Protein AF-A0A847BL03-F1 (afdb_monomer)

Solvent-accessible surface area (backbone atoms only — not comparable to full-atom values): 4820 Å² total; per-residue (Å²): 130,82,46,72,65,60,32,51,53,34,42,36,73,49,43,71,78,50,45,75,42,92,53,22,100,51,84,72,18,40,26,39,42,38,89,90,71,42,37,40,37,38,36,74,88,50,78,46,59,83,52,74,63,82,85,49,57,55,69,45,44,53,52,24,50,53,45,43,32,54,37,41,50,52,50,51,52,56,55,50,60,62,72,77,110

Secondary structure (DSSP, 8-state):
---HHHHHHHHHHH-TT-EEEE--SSTT-EEEE-TTS-EEEE-SS-EEESS-GGGS-HHHHHHHHHHHHHHHHHHHHHHHHHH--

Structure (mmCIF, N/CA/C/O backbone):
data_AF-A0A847BL03-F1
#
_entry.id   AF-A0A847BL03-F1
#
loop_
_atom_site.group_PDB
_atom_site.id
_atom_site.type_symbol
_atom_site.label_atom_id
_atom_site.label_alt_id
_atom_site.label_comp_id
_atom_site.label_asym_id
_atom_site.label_entity_id
_atom_site.label_seq_id
_atom_site.pdbx_PDB_ins_code
_atom_site.Cartn_x
_atom_site.Cartn_y
_atom_site.Cartn_z
_atom_site.occupancy
_atom_site.B_iso_or_equiv
_atom_site.auth_seq_id
_atom_site.auth_comp_id
_atom_site.auth_asym_id
_atom_site.auth_atom_id
_atom_site.pdbx_PDB_model_num
ATOM 1 N N . MET A 1 1 ? 0.185 16.387 6.360 1.00 73.81 1 MET A N 1
ATOM 2 C CA . MET A 1 1 ? -0.942 15.429 6.462 1.00 73.81 1 MET A CA 1
ATOM 3 C C . MET A 1 1 ? -0.673 14.343 5.442 1.00 73.81 1 MET A C 1
ATOM 5 O O . MET A 1 1 ? -0.302 14.725 4.349 1.00 73.81 1 MET A O 1
ATOM 9 N N . ILE A 1 2 ? -0.803 13.055 5.787 1.00 86.50 2 ILE A N 1
ATOM 10 C CA . ILE A 1 2 ? -0.543 11.983 4.811 1.00 86.50 2 ILE A CA 1
ATOM 11 C C . ILE A 1 2 ? -1.695 11.967 3.823 1.00 86.50 2 ILE A C 1
ATOM 13 O O . ILE A 1 2 ? -2.855 11.816 4.211 1.00 86.50 2 ILE A O 1
ATOM 17 N N . THR A 1 3 ? -1.352 12.168 2.567 1.00 92.62 3 THR A N 1
ATOM 18 C CA . THR A 1 3 ? -2.252 12.184 1.428 1.00 92.62 3 THR A CA 1
ATOM 19 C C . THR A 1 3 ? -2.263 10.824 0.750 1.00 92.62 3 THR A C 1
ATOM 21 O O . THR A 1 3 ? -1.342 10.016 0.886 1.00 92.62 3 THR A O 1
ATOM 24 N N . PHE A 1 4 ? -3.310 10.572 -0.031 1.00 93.12 4 PHE A N 1
ATOM 25 C CA . PHE A 1 4 ? -3.342 9.367 -0.847 1.00 93.12 4 PHE A CA 1
ATOM 26 C C . PHE A 1 4 ? -2.257 9.384 -1.937 1.00 93.12 4 PHE A C 1
ATOM 28 O O . PHE A 1 4 ? -1.721 8.342 -2.295 1.00 93.12 4 PHE A O 1
ATOM 35 N N . GLU A 1 5 ? -1.865 10.565 -2.417 1.00 95.06 5 GLU A N 1
ATOM 36 C CA . GLU A 1 5 ? -0.776 10.716 -3.383 1.00 95.06 5 GLU A CA 1
ATOM 37 C C . GLU A 1 5 ? 0.580 10.266 -2.819 1.00 95.06 5 GLU A C 1
ATOM 39 O O . GLU A 1 5 ? 1.321 9.563 -3.505 1.00 95.06 5 GLU A O 1
ATOM 44 N N . GLU A 1 6 ? 0.883 10.578 -1.555 1.00 95.75 6 GLU A N 1
ATOM 45 C CA . GLU A 1 6 ? 2.087 10.075 -0.877 1.00 95.75 6 GLU A CA 1
ATOM 46 C C . GLU A 1 6 ? 2.095 8.544 -0.778 1.00 95.75 6 GLU A C 1
ATOM 48 O O . GLU A 1 6 ? 3.133 7.919 -1.005 1.00 95.75 6 GLU A O 1
ATOM 53 N N . VAL A 1 7 ? 0.934 7.931 -0.516 1.00 96.06 7 VAL A N 1
ATOM 54 C CA . VAL A 1 7 ? 0.778 6.468 -0.536 1.00 96.06 7 VAL A CA 1
ATOM 55 C C . VAL A 1 7 ? 1.078 5.920 -1.931 1.00 96.06 7 VAL A C 1
ATOM 57 O O . VAL A 1 7 ? 1.875 4.992 -2.069 1.00 96.06 7 VAL A O 1
ATOM 60 N N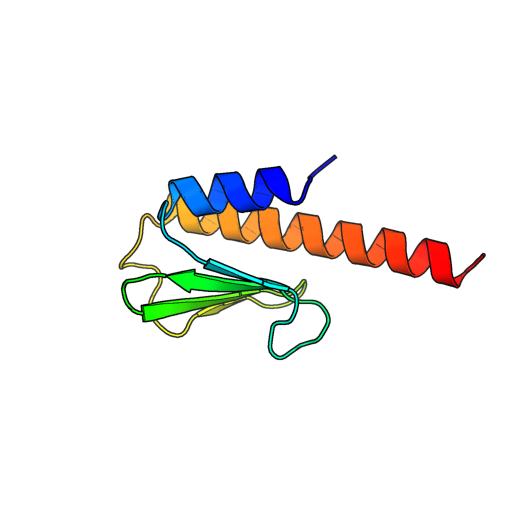 . LEU A 1 8 ? 0.494 6.509 -2.981 1.00 96.19 8 LEU A N 1
ATOM 61 C CA . LEU A 1 8 ? 0.734 6.071 -4.357 1.00 96.19 8 LEU A CA 1
ATOM 62 C C . LEU A 1 8 ? 2.207 6.214 -4.751 1.00 96.19 8 LEU A C 1
ATOM 64 O O . LEU A 1 8 ? 2.761 5.296 -5.347 1.00 96.19 8 LEU A O 1
ATOM 68 N N . ASN A 1 9 ? 2.859 7.319 -4.389 1.00 96.75 9 ASN A N 1
ATOM 69 C CA . ASN A 1 9 ? 4.280 7.536 -4.662 1.00 96.75 9 ASN A CA 1
ATOM 70 C C . ASN A 1 9 ? 5.170 6.499 -3.966 1.00 96.75 9 ASN A C 1
ATOM 72 O O . ASN A 1 9 ? 6.108 5.995 -4.581 1.00 96.75 9 ASN A O 1
ATOM 76 N N . AL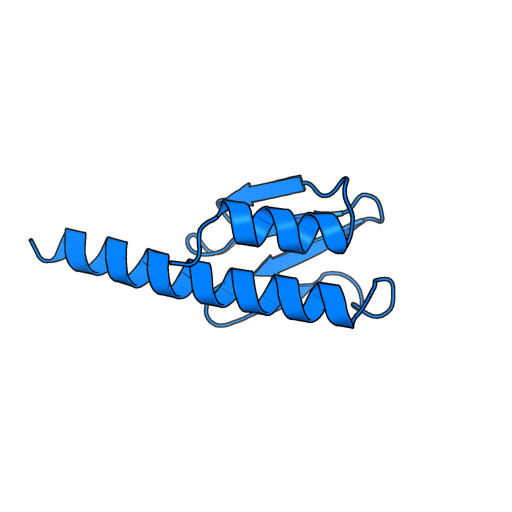A A 1 10 ? 4.852 6.115 -2.727 1.00 95.69 10 ALA A N 1
ATOM 77 C CA . ALA A 1 10 ? 5.577 5.051 -2.039 1.00 95.69 10 ALA A CA 1
ATOM 78 C C . ALA A 1 10 ? 5.460 3.706 -2.776 1.00 95.69 10 ALA A C 1
ATOM 80 O O . ALA A 1 10 ? 6.463 3.024 -2.969 1.00 95.69 10 ALA A O 1
ATOM 81 N N . TRP A 1 11 ? 4.267 3.356 -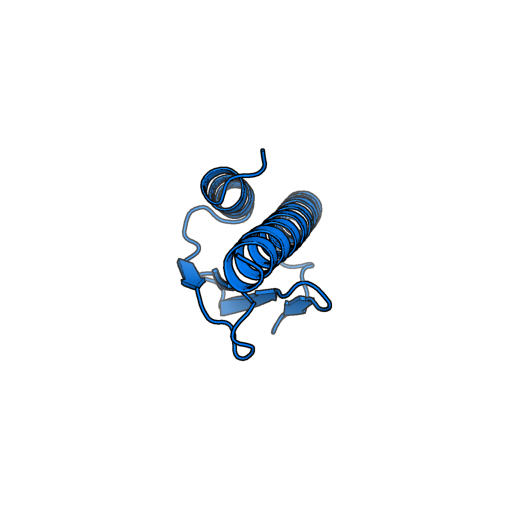3.264 1.00 95.25 11 TRP A N 1
ATOM 82 C CA . TRP A 1 11 ? 4.072 2.139 -4.056 1.00 95.25 11 TRP A CA 1
ATOM 83 C C . TRP A 1 11 ? 4.720 2.201 -5.447 1.00 95.25 11 TRP A C 1
ATOM 85 O O . TRP A 1 11 ? 5.205 1.177 -5.923 1.00 95.25 11 TRP A O 1
ATOM 95 N N . ARG A 1 12 ? 4.838 3.386 -6.069 1.00 94.88 12 ARG A N 1
ATOM 96 C CA . ARG A 1 12 ? 5.601 3.555 -7.326 1.00 94.88 12 ARG A CA 1
ATOM 97 C C . ARG A 1 12 ? 7.087 3.252 -7.145 1.00 94.88 12 ARG A C 1
ATOM 99 O O . ARG A 1 12 ? 7.701 2.725 -8.064 1.00 94.88 12 ARG A O 1
ATOM 106 N N . ASN A 1 13 ? 7.652 3.543 -5.972 1.00 94.19 13 ASN A N 1
ATOM 107 C CA . ASN A 1 13 ? 9.046 3.201 -5.659 1.00 94.19 13 ASN A CA 1
ATOM 108 C C . ASN A 1 13 ? 9.256 1.694 -5.457 1.00 94.19 13 ASN A C 1
ATOM 110 O O . ASN A 1 13 ? 10.380 1.210 -5.568 1.00 94.19 13 ASN A O 1
ATOM 114 N N . VAL A 1 14 ? 8.188 0.959 -5.139 1.00 92.00 14 VAL A N 1
ATOM 115 C CA . VAL A 1 14 ? 8.208 -0.502 -5.046 1.00 92.00 14 VAL A CA 1
ATOM 116 C C . VAL A 1 14 ? 8.119 -1.125 -6.440 1.00 92.00 14 VAL A C 1
ATOM 118 O O . VAL A 1 14 ? 8.914 -1.998 -6.772 1.00 92.00 14 VAL A O 1
ATOM 121 N N . GLU A 1 15 ? 7.152 -0.685 -7.245 1.00 91.81 15 GLU A N 1
ATOM 122 C CA . GLU A 1 15 ? 6.952 -1.102 -8.636 1.00 91.81 15 GLU A CA 1
ATOM 123 C C . GLU A 1 15 ? 6.136 -0.022 -9.358 1.00 91.81 15 GLU A C 1
ATOM 125 O O . GLU A 1 15 ? 4.948 0.117 -9.071 1.00 91.81 15 GLU A O 1
ATOM 130 N N . PRO A 1 16 ? 6.713 0.731 -10.305 1.00 92.44 16 PRO A N 1
ATOM 131 C CA . PRO A 1 16 ? 6.037 1.855 -10.954 1.00 92.44 16 PRO A CA 1
ATOM 132 C C . PRO A 1 16 ? 4.716 1.496 -11.642 1.00 92.44 16 PRO A C 1
ATOM 134 O O . PRO A 1 16 ? 3.824 2.338 -11.744 1.00 92.44 16 PRO A O 1
ATOM 137 N N . SER A 1 17 ? 4.585 0.255 -12.116 1.00 92.88 17 SER A N 1
ATOM 138 C CA . SER A 1 17 ? 3.436 -0.210 -12.898 1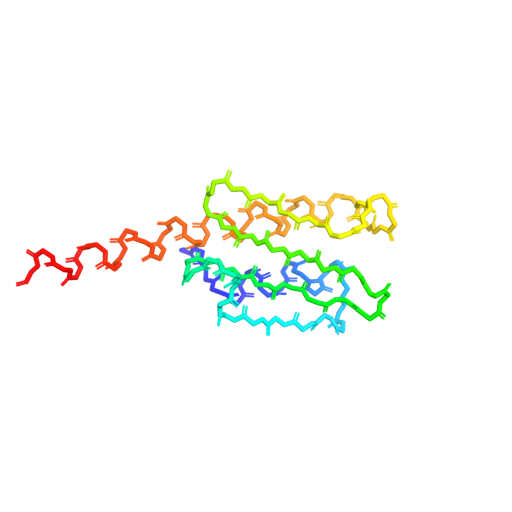.00 92.88 17 SER A CA 1
ATOM 139 C C . SER A 1 17 ? 2.329 -0.875 -12.069 1.00 92.88 17 SER A C 1
ATOM 141 O O . SER A 1 17 ? 1.413 -1.491 -12.629 1.00 92.88 17 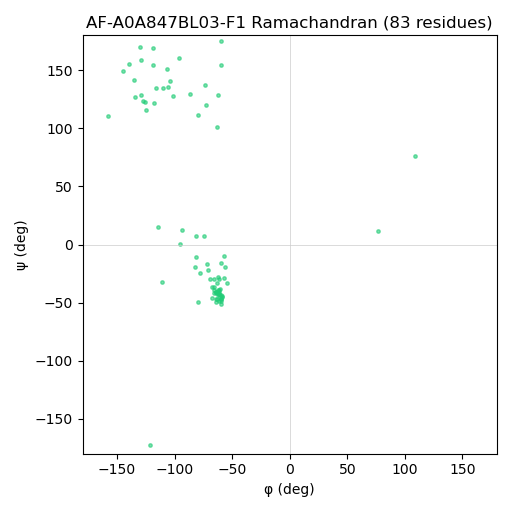SER A O 1
ATOM 143 N N . PHE A 1 18 ? 2.374 -0.745 -10.738 1.00 94.06 18 PHE A N 1
ATOM 144 C CA . PHE A 1 18 ? 1.302 -1.233 -9.877 1.00 94.06 18 PHE A CA 1
ATOM 145 C C . PHE A 1 18 ? -0.040 -0.561 -10.202 1.00 94.06 18 PHE A C 1
ATOM 147 O O . PHE A 1 18 ? -0.133 0.569 -10.686 1.00 94.06 18 PHE A O 1
ATOM 154 N N . LYS A 1 19 ? -1.118 -1.268 -9.881 1.00 94.19 19 LYS A N 1
ATOM 155 C CA . LYS A 1 19 ? -2.485 -0.749 -9.913 1.00 94.19 19 LYS A CA 1
ATOM 156 C C . LYS A 1 19 ? -3.069 -0.828 -8.516 1.00 94.19 19 LYS A C 1
ATOM 158 O O . LYS A 1 19 ? -2.675 -1.689 -7.734 1.00 94.19 19 LYS A O 1
ATOM 163 N N . TYR A 1 20 ? -4.039 0.021 -8.206 1.00 94.06 20 TYR A N 1
ATOM 164 C CA . TYR A 1 20 ? -4.756 -0.054 -6.938 1.00 94.06 20 TYR A CA 1
ATOM 165 C C . TYR A 1 20 ? -6.269 -0.062 -7.146 1.00 94.06 20 TYR A C 1
ATOM 167 O O . TYR A 1 20 ? -6.775 0.348 -8.192 1.00 94.06 20 TYR A O 1
ATOM 175 N N . ARG A 1 21 ? -6.991 -0.552 -6.139 1.00 88.88 21 ARG A N 1
ATOM 176 C CA . ARG A 1 21 ? -8.446 -0.450 -6.021 1.00 88.88 21 ARG A CA 1
ATOM 177 C C . ARG A 1 21 ? -8.798 -0.025 -4.600 1.00 88.88 21 ARG A C 1
ATOM 179 O O . ARG A 1 21 ? -8.365 -0.662 -3.641 1.00 88.88 21 ARG A O 1
ATOM 186 N N . ASP A 1 22 ? -9.586 1.037 -4.495 1.00 73.00 22 ASP A N 1
ATOM 187 C CA . ASP A 1 22 ? -10.230 1.464 -3.252 1.00 73.00 22 ASP A CA 1
ATOM 188 C C . ASP A 1 22 ? -11.461 0.561 -3.056 1.00 73.00 22 ASP A C 1
ATOM 190 O O . ASP A 1 22 ? -12.364 0.604 -3.897 1.00 73.00 22 ASP A O 1
ATOM 194 N N . LYS A 1 23 ? -11.432 -0.310 -2.030 1.00 66.69 23 LYS A N 1
ATOM 195 C CA . LYS A 1 23 ? -12.210 -1.561 -1.806 1.00 66.69 23 LYS A CA 1
ATOM 196 C C . LYS A 1 23 ? -11.367 -2.835 -1.945 1.00 66.69 23 LYS A C 1
ATOM 198 O O . LYS A 1 23 ? -11.468 -3.580 -2.927 1.00 66.69 23 LYS A O 1
ATOM 203 N N . ALA A 1 24 ? -10.567 -3.108 -0.914 1.00 61.41 24 ALA A N 1
ATOM 204 C CA . ALA A 1 24 ? -10.223 -4.483 -0.543 1.00 61.41 24 ALA A CA 1
ATOM 205 C C . ALA A 1 24 ? -11.500 -5.291 -0.200 1.00 61.41 24 ALA A C 1
ATOM 207 O O . ALA A 1 24 ? -12.603 -4.737 -0.202 1.00 61.41 24 ALA A O 1
ATOM 208 N N . VAL A 1 25 ? -11.380 -6.602 0.062 1.00 57.75 25 VAL A N 1
ATOM 209 C CA . VAL A 1 25 ? -12.544 -7.433 0.461 1.00 57.75 25 VAL A CA 1
ATOM 210 C C . VAL A 1 25 ? -13.265 -6.830 1.677 1.00 57.75 25 VAL A C 1
ATOM 212 O O . VAL A 1 25 ? -14.495 -6.842 1.723 1.00 57.75 25 VAL A O 1
ATOM 215 N N . ASP A 1 26 ? -12.514 -6.190 2.577 1.00 58.62 26 ASP A N 1
ATOM 216 C CA . ASP A 1 26 ? -13.046 -5.289 3.595 1.00 58.62 26 ASP A CA 1
ATOM 217 C C . ASP A 1 26 ? -13.198 -3.860 3.067 1.00 58.62 26 ASP A C 1
ATOM 219 O O . ASP A 1 26 ? -12.255 -3.251 2.552 1.00 58.62 26 ASP A O 1
ATOM 223 N N . LYS A 1 27 ? -14.392 -3.290 3.264 1.00 64.75 27 LYS A N 1
ATOM 224 C CA . LYS A 1 27 ? -14.824 -1.972 2.757 1.00 64.75 27 LYS A CA 1
ATOM 225 C C . LYS A 1 27 ? -13.932 -0.785 3.173 1.00 64.75 27 LYS A C 1
ATOM 227 O O . LYS A 1 27 ? -14.095 0.291 2.608 1.00 64.75 27 LYS A O 1
ATOM 232 N N . ASN A 1 28 ? -12.984 -0.994 4.091 1.00 77.75 28 ASN A N 1
ATOM 233 C CA . ASN A 1 28 ? -12.087 0.020 4.654 1.00 77.75 28 ASN A CA 1
ATOM 234 C C . ASN A 1 28 ? -10.603 -0.197 4.298 1.00 77.75 28 A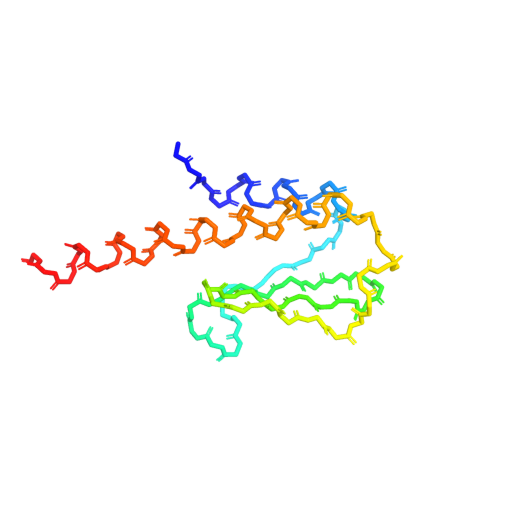SN A C 1
ATOM 236 O O . ASN A 1 28 ? -9.727 0.377 4.946 1.00 77.75 28 ASN A O 1
ATOM 240 N N . GLY A 1 29 ? -10.308 -1.044 3.308 1.00 88.69 29 GLY A N 1
ATOM 241 C CA . GLY A 1 29 ? -8.946 -1.326 2.862 1.00 88.69 29 GLY A CA 1
ATOM 242 C C . GLY A 1 29 ? -8.665 -0.961 1.404 1.00 88.69 29 GLY A C 1
ATOM 243 O O . GLY A 1 29 ? -9.571 -0.712 0.603 1.00 88.69 29 GLY A O 1
ATOM 244 N N . ILE A 1 30 ? -7.381 -0.990 1.050 1.00 92.50 30 ILE A N 1
ATOM 245 C CA . ILE A 1 30 ? -6.877 -0.756 -0.307 1.00 92.50 30 ILE A CA 1
ATOM 246 C C . ILE A 1 30 ? -6.213 -2.030 -0.811 1.00 92.50 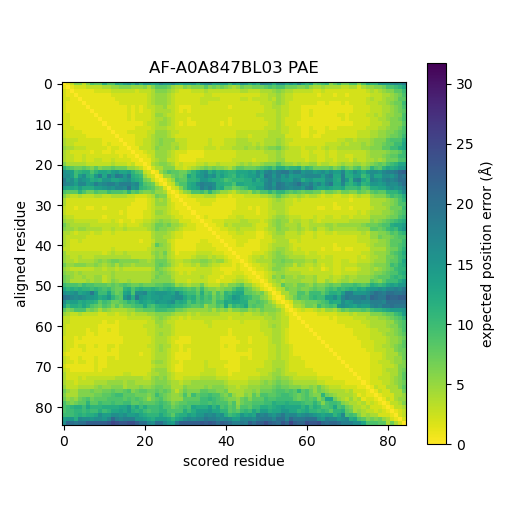30 ILE A C 1
ATOM 248 O O . ILE A 1 30 ? -5.423 -2.661 -0.105 1.00 92.50 30 ILE A O 1
ATOM 252 N N . ARG A 1 31 ? -6.525 -2.397 -2.054 1.00 93.38 31 ARG A N 1
ATOM 253 C CA . ARG A 1 31 ? -5.854 -3.490 -2.755 1.00 93.38 31 ARG A CA 1
ATOM 254 C C . ARG A 1 31 ? -4.837 -2.926 -3.739 1.00 93.38 31 ARG A C 1
ATOM 256 O O . ARG A 1 31 ? -5.217 -2.138 -4.601 1.00 93.38 31 ARG A O 1
ATOM 263 N N . PHE A 1 32 ? -3.595 -3.392 -3.674 1.00 93.31 32 PHE A N 1
ATOM 264 C CA . PHE A 1 32 ? -2.533 -3.103 -4.641 1.00 93.31 32 PHE A CA 1
ATOM 265 C C . PHE A 1 32 ? -2.210 -4.358 -5.455 1.00 93.31 32 PHE A C 1
ATOM 267 O O . PHE A 1 32 ? -2.097 -5.447 -4.899 1.00 93.31 32 PHE A O 1
ATOM 274 N N . ILE A 1 33 ? -2.090 -4.217 -6.773 1.00 92.44 33 ILE A N 1
ATOM 275 C CA . ILE A 1 33 ? -1.925 -5.306 -7.740 1.00 92.44 33 ILE A CA 1
ATOM 276 C C . ILE A 1 33 ? -0.675 -5.028 -8.568 1.00 92.44 33 ILE A C 1
ATOM 278 O O . ILE A 1 33 ? -0.587 -3.996 -9.235 1.00 92.44 33 ILE A O 1
ATOM 282 N N . PHE A 1 34 ? 0.261 -5.969 -8.556 1.00 91.88 34 PHE A N 1
ATOM 283 C CA . PHE A 1 34 ? 1.557 -5.864 -9.217 1.00 91.88 34 PHE A CA 1
ATOM 284 C C . PHE A 1 34 ? 1.599 -6.746 -10.476 1.00 91.88 34 PHE A C 1
ATOM 286 O O . PHE A 1 34 ? 0.941 -7.792 -10.511 1.00 91.88 34 PHE A O 1
ATOM 293 N N . PRO A 1 35 ? 2.383 -6.386 -11.511 1.00 90.25 35 PRO A N 1
ATOM 294 C CA . PRO A 1 35 ? 2.459 -7.151 -12.762 1.00 90.25 35 PRO A CA 1
ATOM 295 C C . PRO A 1 35 ? 2.975 -8.581 -12.586 1.00 90.25 35 PRO A C 1
ATOM 297 O O . PRO A 1 35 ? 2.576 -9.484 -13.311 1.00 90.25 35 PRO A O 1
ATOM 300 N N . ASN A 1 36 ? 3.830 -8.807 -11.588 1.00 86.88 36 ASN A N 1
ATOM 301 C CA . ASN A 1 36 ? 4.354 -10.128 -11.226 1.00 86.88 36 ASN A CA 1
ATOM 302 C C . ASN A 1 36 ? 3.320 -11.022 -10.498 1.00 86.88 36 ASN A C 1
ATOM 304 O O . ASN A 1 36 ? 3.649 -12.103 -9.991 1.00 86.88 36 ASN A O 1
ATOM 308 N N . GLY A 1 37 ? 2.064 -10.573 -10.418 1.00 87.31 37 GLY A N 1
ATOM 309 C CA . GLY A 1 37 ? 0.960 -11.277 -9.780 1.00 87.31 37 GLY A CA 1
ATOM 310 C C . GLY A 1 37 ? 0.977 -11.209 -8.254 1.00 87.31 37 GLY A C 1
ATOM 311 O O . GLY A 1 37 ? 0.242 -11.970 -7.626 1.00 87.31 37 GLY A O 1
ATOM 312 N N . ILE A 1 38 ? 1.811 -10.356 -7.649 1.00 89.75 38 ILE A N 1
ATOM 313 C CA . ILE A 1 38 ? 1.716 -10.044 -6.219 1.00 89.75 38 ILE A CA 1
ATOM 314 C C . ILE A 1 38 ? 0.505 -9.138 -5.999 1.00 89.75 38 ILE A C 1
ATOM 316 O O . ILE A 1 38 ? 0.247 -8.212 -6.768 1.00 89.75 38 ILE A O 1
ATOM 320 N N . ILE A 1 39 ? -0.250 -9.419 -4.948 1.00 90.44 39 ILE A N 1
ATOM 321 C CA . ILE A 1 39 ? -1.389 -8.627 -4.507 1.00 90.44 39 ILE A CA 1
ATOM 322 C C . ILE A 1 39 ? -1.196 -8.347 -3.025 1.00 90.44 39 ILE A C 1
ATOM 324 O O . ILE A 1 39 ? -0.984 -9.289 -2.263 1.00 90.44 39 ILE A O 1
ATOM 328 N N . TYR A 1 40 ? -1.304 -7.077 -2.641 1.00 91.44 40 TYR A N 1
ATOM 329 C CA . TYR A 1 40 ? -1.460 -6.671 -1.248 1.00 91.44 40 TYR A CA 1
ATOM 330 C C . TYR A 1 40 ? -2.895 -6.240 -0.998 1.00 91.44 40 TYR A C 1
ATOM 332 O O . TYR A 1 40 ? -3.460 -5.476 -1.780 1.00 91.44 40 TYR A O 1
ATOM 340 N N . GLU A 1 41 ? -3.460 -6.684 0.114 1.00 92.00 41 GLU A N 1
ATOM 341 C CA . GLU A 1 41 ? -4.690 -6.139 0.677 1.00 92.00 41 GLU A CA 1
ATOM 342 C C . GLU A 1 41 ? -4.375 -5.579 2.051 1.00 92.00 41 GLU A C 1
ATOM 344 O O . GLU A 1 41 ? -3.847 -6.284 2.909 1.00 92.00 41 GLU A O 1
ATOM 349 N N . ILE A 1 42 ? -4.638 -4.289 2.231 1.00 92.31 42 ILE A N 1
ATOM 350 C CA . ILE A 1 42 ? -4.208 -3.551 3.412 1.00 92.31 42 ILE A CA 1
ATOM 351 C C . ILE A 1 42 ? -5.416 -2.859 4.008 1.00 92.31 42 ILE A C 1
ATOM 353 O O . ILE A 1 42 ? -6.065 -2.061 3.332 1.00 92.31 42 ILE A O 1
ATOM 357 N N . ASN A 1 43 ? -5.690 -3.144 5.275 1.00 90.88 43 ASN A N 1
ATOM 358 C CA . ASN A 1 43 ? -6.618 -2.384 6.101 1.00 90.88 43 ASN A CA 1
ATOM 359 C C . ASN A 1 43 ? -5.870 -1.841 7.340 1.00 90.88 43 ASN A C 1
ATOM 361 O O . ASN A 1 43 ? -4.643 -1.903 7.417 1.00 90.88 43 ASN A O 1
ATOM 365 N N . THR A 1 44 ? -6.584 -1.242 8.293 1.00 88.38 44 THR A N 1
ATOM 366 C CA . THR A 1 44 ? -5.969 -0.651 9.495 1.00 88.38 44 THR A CA 1
ATOM 367 C C . THR A 1 44 ? -5.434 -1.670 10.503 1.00 88.38 44 THR A C 1
ATOM 369 O O . THR A 1 44 ? -4.653 -1.286 11.375 1.00 88.38 44 THR A O 1
ATOM 372 N N . GLU A 1 45 ? -5.849 -2.931 10.398 1.00 86.69 45 GLU A N 1
ATOM 373 C CA . GLU A 1 45 ? -5.582 -4.006 11.362 1.00 86.69 45 GLU A CA 1
ATOM 374 C C . GLU A 1 45 ? -4.627 -5.069 10.811 1.00 86.69 45 GLU A C 1
ATOM 376 O O . GLU A 1 45 ? -3.862 -5.675 11.559 1.00 86.69 45 GLU A O 1
ATOM 381 N N . GLN A 1 46 ? -4.680 -5.315 9.504 1.00 87.94 46 GLN A N 1
ATOM 382 C CA . GLN A 1 46 ? -4.059 -6.453 8.849 1.00 87.94 46 GLN A CA 1
ATOM 383 C C . GLN A 1 46 ? -3.526 -6.087 7.463 1.00 87.94 46 GLN A C 1
ATOM 385 O O . GLN A 1 46 ? -4.064 -5.245 6.736 1.00 87.94 46 GLN A O 1
ATOM 390 N N . VAL A 1 47 ? -2.459 -6.790 7.090 1.00 89.81 47 VAL A N 1
ATOM 391 C CA . VAL A 1 47 ? -1.844 -6.755 5.765 1.00 89.81 47 VAL A CA 1
ATOM 392 C C . VAL A 1 47 ? -1.802 -8.183 5.245 1.00 89.81 47 VAL A C 1
ATOM 394 O O . VAL A 1 47 ? -1.115 -9.035 5.807 1.00 89.81 47 VAL A O 1
ATOM 397 N N . TYR A 1 48 ? -2.523 -8.442 4.161 1.00 88.50 48 TYR A N 1
ATOM 398 C CA . TYR A 1 48 ? -2.496 -9.713 3.454 1.00 88.50 48 TYR A CA 1
ATOM 399 C C . TYR A 1 48 ? -1.686 -9.582 2.166 1.00 88.50 48 TYR A C 1
ATOM 401 O O . TYR A 1 48 ? -1.786 -8.585 1.451 1.00 88.50 48 TYR A O 1
ATOM 409 N N . SER A 1 49 ? -0.905 -10.614 1.851 1.00 88.06 49 SER A N 1
ATOM 410 C CA . SER A 1 49 ? -0.258 -10.757 0.550 1.00 88.06 49 SER A CA 1
ATOM 411 C C . SER A 1 49 ? -0.413 -12.183 0.037 1.00 88.06 49 SER A C 1
ATOM 413 O O . SER A 1 49 ? -0.338 -13.140 0.805 1.00 88.06 49 SER A O 1
ATOM 415 N N . ASN A 1 50 ? -0.631 -12.338 -1.268 1.00 87.81 50 ASN A N 1
ATOM 416 C CA . ASN A 1 50 ? -0.791 -13.661 -1.885 1.00 87.81 50 ASN A CA 1
ATOM 417 C C . ASN A 1 50 ? 0.546 -14.375 -2.176 1.00 87.81 50 ASN A C 1
ATOM 419 O O . ASN A 1 50 ? 0.557 -15.550 -2.537 1.00 87.81 50 ASN A O 1
ATOM 423 N N . LYS A 1 51 ? 1.671 -13.666 -2.066 1.00 81.62 51 LYS A N 1
ATOM 424 C CA . LYS A 1 51 ? 3.030 -14.173 -2.281 1.00 81.62 51 LYS A CA 1
ATOM 425 C C . LYS A 1 51 ? 3.954 -13.591 -1.218 1.00 81.62 51 LYS A C 1
ATOM 427 O O . LYS A 1 51 ? 3.700 -12.511 -0.696 1.00 81.62 51 LYS A O 1
ATOM 432 N N . LYS A 1 52 ? 5.059 -14.282 -0.928 1.00 70.56 52 LYS A N 1
ATOM 433 C CA . LYS A 1 52 ? 6.064 -13.778 0.015 1.00 70.56 52 LYS A CA 1
ATOM 434 C C . LYS A 1 52 ? 6.681 -12.471 -0.503 1.00 70.56 52 LYS A C 1
ATOM 436 O O . LYS A 1 52 ? 7.209 -12.435 -1.608 1.00 70.56 52 LYS A O 1
ATOM 441 N N . VAL A 1 53 ? 6.699 -11.448 0.351 1.00 65.88 53 VAL A N 1
ATOM 442 C CA . VAL A 1 53 ? 7.247 -10.099 0.089 1.00 65.88 53 VAL A CA 1
ATOM 443 C C . VAL A 1 53 ? 8.727 -10.109 -0.340 1.00 65.88 53 VAL A C 1
ATOM 445 O O . VAL A 1 53 ? 9.184 -9.170 -0.982 1.00 65.88 53 VAL A O 1
ATOM 448 N N . PHE A 1 54 ? 9.472 -11.190 -0.069 1.00 57.62 54 PHE A N 1
ATOM 449 C CA . PHE A 1 54 ? 10.886 -11.347 -0.449 1.00 57.62 54 PHE A CA 1
ATOM 450 C C . PHE A 1 54 ? 11.164 -11.271 -1.960 1.00 57.62 54 PHE A C 1
ATOM 452 O O . PHE A 1 54 ? 12.311 -11.084 -2.346 1.00 57.62 54 PHE A O 1
ATOM 459 N N . SER A 1 55 ? 10.151 -11.402 -2.824 1.00 66.25 55 SER A N 1
ATOM 460 C CA . SER A 1 55 ? 10.307 -11.189 -4.272 1.00 66.25 55 SER A CA 1
ATOM 461 C C . SER A 1 55 ? 10.256 -9.711 -4.694 1.00 66.25 55 SER A C 1
ATOM 463 O O . SER A 1 55 ? 10.185 -9.424 -5.886 1.00 66.25 55 SER A O 1
ATOM 465 N N . MET A 1 56 ? 10.237 -8.775 -3.739 1.00 71.94 56 MET A N 1
ATOM 466 C CA . MET A 1 56 ? 10.189 -7.326 -3.958 1.00 71.94 56 MET A CA 1
ATOM 467 C C . MET A 1 56 ? 11.268 -6.613 -3.138 1.00 71.94 56 MET A C 1
ATOM 469 O O . MET A 1 56 ? 11.876 -7.201 -2.244 1.00 71.94 56 MET A O 1
ATOM 473 N N . ASN A 1 57 ? 11.473 -5.319 -3.398 1.00 85.06 57 ASN A N 1
ATOM 474 C CA . ASN A 1 57 ? 12.275 -4.470 -2.521 1.00 85.06 57 ASN A CA 1
ATOM 475 C C . ASN A 1 57 ? 11.597 -4.376 -1.139 1.00 85.06 57 ASN A C 1
ATOM 477 O O . ASN A 1 57 ? 10.611 -3.653 -0.969 1.00 85.06 57 ASN A O 1
ATOM 481 N N . VAL A 1 58 ? 12.106 -5.146 -0.174 1.00 86.44 58 VAL A N 1
ATOM 482 C CA . VAL A 1 58 ? 11.519 -5.314 1.166 1.00 86.44 58 VAL A CA 1
ATOM 483 C C . VAL A 1 58 ? 11.397 -3.979 1.900 1.00 86.44 58 VAL A C 1
ATOM 485 O O . VAL A 1 58 ? 10.344 -3.694 2.463 1.00 86.44 58 VAL A O 1
ATOM 488 N N . GLU A 1 59 ? 12.428 -3.137 1.853 1.00 90.88 59 GLU A N 1
ATOM 489 C CA . GLU A 1 59 ? 12.445 -1.850 2.557 1.00 90.88 59 GLU A CA 1
ATOM 490 C C . GLU A 1 59 ? 11.365 -0.901 2.022 1.00 90.88 59 GLU A C 1
ATOM 492 O O . GLU A 1 59 ? 10.551 -0.376 2.786 1.00 90.88 59 GLU A O 1
ATOM 497 N N . GLN A 1 60 ? 11.301 -0.734 0.697 1.00 91.75 60 GLN A N 1
ATOM 498 C CA . GLN A 1 60 ? 10.288 0.120 0.071 1.00 91.75 60 GLN A CA 1
ATOM 499 C C . GLN A 1 60 ? 8.878 -0.441 0.278 1.00 91.75 60 GLN A C 1
ATOM 501 O O . GLN A 1 60 ? 7.943 0.323 0.515 1.00 91.75 60 GLN A O 1
ATOM 506 N N . SER A 1 61 ? 8.724 -1.770 0.251 1.00 91.50 61 SER A N 1
ATOM 507 C CA . SER A 1 61 ? 7.431 -2.426 0.476 1.00 91.50 61 SER A CA 1
ATOM 508 C C . SER A 1 61 ? 6.925 -2.169 1.893 1.00 91.50 61 SER A C 1
ATOM 510 O O . SER A 1 61 ? 5.782 -1.756 2.068 1.00 91.50 61 SER A O 1
ATOM 512 N N . LEU A 1 62 ? 7.781 -2.327 2.909 1.00 92.00 62 LEU A N 1
ATOM 513 C CA . LEU A 1 62 ? 7.430 -2.032 4.302 1.00 92.00 62 LEU A CA 1
ATOM 514 C C . LEU A 1 62 ? 7.075 -0.554 4.498 1.00 92.00 62 LEU A C 1
ATOM 516 O O . LEU A 1 62 ? 6.081 -0.239 5.153 1.00 92.00 62 LEU A O 1
ATOM 520 N N . LYS A 1 63 ? 7.835 0.359 3.880 1.00 93.88 63 LYS A N 1
ATOM 521 C CA . LYS A 1 63 ? 7.534 1.796 3.910 1.00 93.88 63 LYS A CA 1
ATOM 522 C C . LYS A 1 63 ? 6.162 2.104 3.300 1.00 93.88 63 LYS A C 1
ATOM 524 O O . LYS A 1 63 ? 5.379 2.838 3.901 1.00 93.88 63 LYS A O 1
ATOM 529 N N . ALA A 1 64 ? 5.859 1.537 2.133 1.00 95.19 64 ALA A N 1
ATOM 530 C CA . ALA A 1 64 ? 4.585 1.743 1.449 1.00 95.19 64 ALA A CA 1
ATOM 531 C C . ALA A 1 64 ? 3.400 1.147 2.231 1.00 95.19 64 ALA A C 1
ATOM 533 O O . ALA A 1 64 ? 2.346 1.782 2.339 1.00 95.19 64 ALA A O 1
ATOM 534 N N . ILE A 1 65 ? 3.587 -0.026 2.847 1.00 94.12 65 ILE A N 1
ATOM 535 C CA . ILE A 1 65 ? 2.603 -0.651 3.741 1.00 94.12 65 ILE A CA 1
ATOM 536 C C . ILE A 1 65 ? 2.294 0.268 4.928 1.00 94.12 65 ILE A C 1
ATOM 538 O O . ILE A 1 65 ? 1.128 0.586 5.160 1.00 94.12 65 ILE A O 1
ATOM 542 N N . ASN A 1 66 ? 3.318 0.757 5.632 1.00 94.31 66 ASN A N 1
ATOM 543 C CA . ASN A 1 66 ? 3.133 1.620 6.801 1.00 94.31 66 ASN A CA 1
ATOM 544 C C . ASN A 1 66 ? 2.395 2.919 6.447 1.00 94.31 66 ASN A C 1
ATOM 546 O O . ASN A 1 66 ? 1.420 3.272 7.110 1.00 94.31 66 ASN A O 1
ATOM 550 N N . LEU A 1 67 ? 2.787 3.580 5.351 1.00 96.00 67 LEU A N 1
ATOM 551 C CA . LEU A 1 67 ? 2.100 4.784 4.866 1.00 96.00 67 LEU A CA 1
ATOM 552 C C . LEU A 1 67 ? 0.630 4.516 4.520 1.00 96.00 67 LEU A C 1
ATOM 554 O O . LEU A 1 67 ? -0.236 5.341 4.813 1.00 96.00 67 LEU A O 1
ATOM 558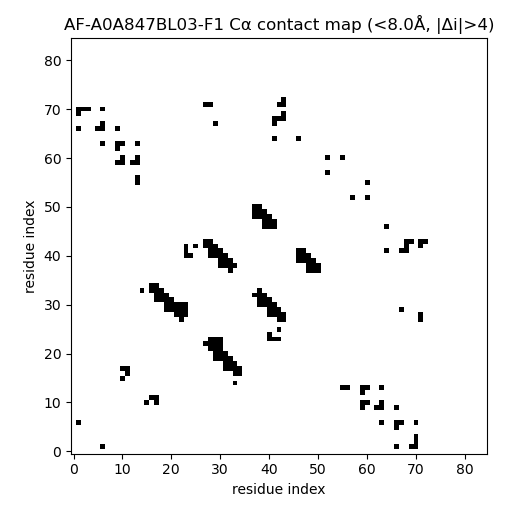 N N . THR A 1 68 ? 0.334 3.354 3.932 1.00 94.88 68 THR A N 1
ATOM 559 C CA . THR A 1 68 ? -1.044 2.954 3.615 1.00 94.88 68 THR A CA 1
ATOM 560 C C . THR A 1 68 ? -1.882 2.812 4.886 1.00 94.88 68 THR A C 1
ATOM 562 O O . THR A 1 68 ? -2.990 3.343 4.954 1.00 94.88 68 THR A O 1
ATOM 565 N N . VAL A 1 69 ? -1.355 2.136 5.911 1.00 94.00 69 VAL A N 1
ATOM 566 C CA . VAL A 1 69 ? -2.049 1.956 7.197 1.00 94.00 69 VAL A CA 1
ATOM 567 C C . VAL A 1 69 ? -2.305 3.306 7.875 1.00 94.00 69 VAL A C 1
ATOM 569 O O . VAL A 1 69 ? -3.409 3.553 8.362 1.00 94.00 69 VAL A O 1
ATOM 572 N N . GLU A 1 70 ? -1.321 4.208 7.885 1.00 94.19 70 GLU A N 1
ATOM 573 C CA . GLU A 1 70 ? -1.474 5.546 8.470 1.00 94.19 70 GLU A CA 1
ATOM 574 C C . GLU A 1 70 ? -2.511 6.402 7.733 1.00 94.19 70 GLU A C 1
ATOM 576 O O . GLU A 1 70 ? -3.313 7.091 8.372 1.00 94.19 70 GLU A O 1
ATOM 581 N N . TYR A 1 71 ? -2.533 6.335 6.400 1.00 93.94 71 TYR A N 1
ATOM 582 C CA . TYR A 1 71 ? -3.556 6.987 5.584 1.00 93.94 71 TYR A CA 1
ATOM 583 C C . TYR A 1 71 ? -4.962 6.474 5.927 1.00 93.94 71 TYR A C 1
ATOM 585 O O . TYR A 1 71 ? -5.872 7.273 6.162 1.00 93.94 71 TYR A O 1
ATOM 593 N N . LEU A 1 72 ? -5.136 5.152 6.025 1.00 91.56 72 LEU A N 1
ATOM 594 C CA . LEU A 1 72 ? -6.427 4.536 6.338 1.00 91.56 72 LEU A CA 1
ATOM 595 C C . LEU A 1 72 ? -6.933 4.899 7.739 1.00 91.56 72 LEU A C 1
ATOM 597 O O . LEU A 1 72 ? -8.106 5.239 7.889 1.00 91.56 72 LEU A O 1
ATOM 601 N N . LYS A 1 73 ? -6.056 4.918 8.750 1.00 90.81 73 LYS A N 1
ATOM 602 C CA . LYS A 1 73 ? -6.416 5.363 10.109 1.00 90.81 73 LYS A CA 1
ATOM 603 C C . LYS A 1 73 ? -6.917 6.807 10.112 1.00 90.81 73 LYS A C 1
ATOM 605 O O . LYS A 1 73 ? -7.932 7.111 10.731 1.00 90.81 73 LYS A O 1
ATOM 610 N N . LYS A 1 74 ? -6.247 7.703 9.379 1.00 88.44 74 LYS A N 1
ATOM 611 C CA . LYS A 1 74 ? -6.682 9.105 9.262 1.00 88.44 74 LYS A CA 1
ATOM 612 C C . LYS A 1 74 ? -8.016 9.239 8.538 1.00 88.44 74 LYS A C 1
ATOM 614 O O . LYS A 1 74 ? -8.858 10.019 8.972 1.00 88.44 74 LYS A O 1
ATOM 619 N N . ARG A 1 75 ? -8.224 8.477 7.462 1.00 86.94 75 ARG A N 1
ATOM 620 C CA . ARG A 1 75 ? -9.496 8.454 6.731 1.00 86.94 75 ARG A CA 1
ATOM 621 C C . ARG A 1 75 ? -10.659 8.040 7.639 1.00 86.94 75 ARG A C 1
ATOM 623 O O . ARG A 1 75 ? -11.674 8.727 7.638 1.00 86.94 75 ARG A O 1
ATOM 630 N N . GLN A 1 76 ? -10.484 6.996 8.454 1.00 84.75 76 GLN A N 1
ATOM 631 C CA . GLN A 1 76 ? -11.500 6.553 9.418 1.00 84.75 76 GLN A CA 1
ATOM 632 C C . GLN A 1 76 ? -11.832 7.624 10.467 1.00 84.75 76 GLN A C 1
ATOM 634 O O . GLN A 1 76 ? -13.006 7.819 10.776 1.00 84.75 76 GLN A O 1
ATOM 639 N N . ILE A 1 77 ? -10.830 8.349 10.985 1.00 77.38 77 ILE A N 1
ATOM 640 C CA . ILE A 1 77 ? -11.054 9.464 11.926 1.00 77.38 77 ILE A CA 1
ATOM 641 C C . ILE A 1 77 ? -11.923 10.545 11.269 1.00 77.38 77 ILE A C 1
ATOM 643 O O . ILE A 1 77 ? -12.935 10.947 11.832 1.00 77.38 77 ILE A O 1
ATOM 647 N N . ILE A 1 78 ? -11.588 10.955 10.042 1.00 76.00 78 ILE A N 1
ATOM 648 C CA . ILE A 1 78 ? -12.338 11.986 9.305 1.00 76.00 78 ILE A CA 1
ATOM 649 C C . ILE A 1 78 ? -13.779 11.539 9.015 1.00 76.00 78 ILE A C 1
ATOM 651 O O . ILE A 1 78 ? -14.701 12.349 9.085 1.00 76.00 78 ILE A O 1
ATOM 655 N N . GLU A 1 79 ? -13.985 10.277 8.639 1.00 77.50 79 GLU A N 1
ATOM 656 C CA . GLU A 1 79 ? -15.323 9.725 8.391 1.00 77.50 79 GLU A CA 1
ATOM 657 C C . GLU A 1 79 ? -16.145 9.632 9.686 1.00 77.50 79 GLU A C 1
ATOM 659 O O . GLU A 1 79 ? -17.336 9.940 9.666 1.00 77.50 79 GLU A O 1
ATOM 664 N N . SER A 1 80 ? -15.505 9.303 10.813 1.00 72.69 80 SER A N 1
ATOM 665 C CA . SER A 1 80 ? -16.150 9.269 12.131 1.00 72.69 80 SER A CA 1
ATOM 666 C C . SER A 1 80 ? -16.558 10.667 12.595 1.00 72.69 80 SER A C 1
ATOM 668 O O . SER A 1 80 ? -17.706 10.856 12.976 1.00 72.69 80 SER A O 1
ATOM 670 N N . ASP A 1 81 ? -15.676 11.666 12.468 1.00 72.12 81 ASP A N 1
ATOM 671 C CA . ASP A 1 81 ? -15.955 13.067 12.831 1.00 72.12 81 ASP A CA 1
ATOM 672 C C . ASP A 1 81 ? -17.093 13.691 12.005 1.00 72.12 81 ASP A C 1
ATOM 674 O O . ASP A 1 81 ? -17.766 14.622 12.453 1.00 72.12 81 ASP A O 1
ATOM 678 N N . LYS A 1 82 ? -17.302 13.205 10.776 1.00 72.38 82 LYS A N 1
ATOM 679 C CA . LYS A 1 82 ? -18.423 13.611 9.916 1.00 72.38 82 LYS A CA 1
ATOM 680 C C . LYS A 1 82 ? -19.742 12.945 10.302 1.00 72.38 82 LYS A C 1
ATOM 682 O O . LYS A 1 82 ? -20.782 13.493 9.969 1.00 72.38 82 LYS A O 1
ATOM 687 N N . ALA A 1 83 ? -19.707 11.781 10.947 1.00 68.94 83 ALA A N 1
ATOM 688 C CA . ALA A 1 83 ? -20.905 1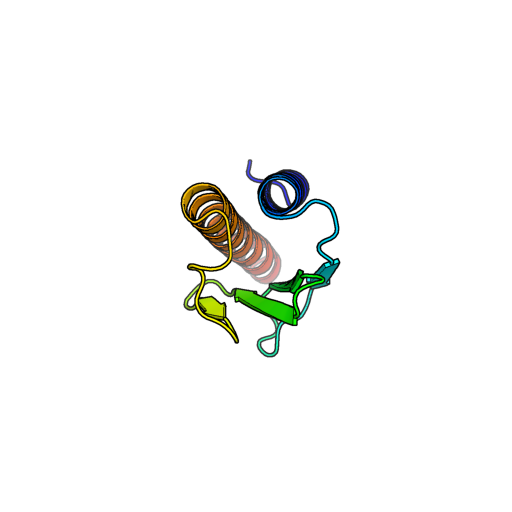1.055 11.362 1.00 68.94 83 ALA A CA 1
ATOM 689 C C . ALA A 1 83 ? -21.488 11.571 12.692 1.00 68.94 83 ALA A C 1
ATOM 691 O O . ALA A 1 83 ? -22.653 11.318 12.984 1.00 68.94 83 ALA A O 1
ATOM 692 N N . THR A 1 84 ? -20.692 12.287 13.494 1.00 62.44 84 THR A N 1
ATOM 693 C CA . THR A 1 84 ? -21.083 12.866 14.794 1.00 62.44 84 THR A CA 1
ATOM 694 C C . THR A 1 84 ? -21.536 14.331 14.737 1.00 62.44 84 THR A C 1
ATOM 696 O O . THR A 1 84 ? -21.862 14.890 15.785 1.00 62.44 84 THR A O 1
ATOM 699 N N . LYS A 1 85 ? -21.556 14.960 13.557 1.00 52.56 85 LYS A N 1
ATOM 700 C CA . LYS A 1 85 ? -22.065 16.324 13.329 1.00 52.56 85 LYS A CA 1
ATOM 701 C C . LYS A 1 85 ? -23.367 16.297 12.544 1.00 52.56 85 LYS A C 1
ATOM 703 O O . LYS A 1 85 ? -24.220 17.155 12.852 1.00 52.56 85 LYS A O 1
#

pLDDT: mean 85.45, std 11.24, range [52.56, 96.75]

Nearest PDB structures (foldseek):
  5h3t-assembly1_A  TM=6.443E-01  e=7.829E+00  Homo sapiens

Foldseek 3Di:
DQDVVNLLVLVCVFPVPKDKDCDDVDNLWIWIADPVGWIWIAHLPDIDIPDDCVVIDNVSVVVSNVSRNVVSVVVVVVVVVVVVD

Mean predicted aligned error: 5.14 Å

Sequence (85 aa):
MITFEEVLNAWRNVEPSFKYRDKAVDKNGIRFIFPNGIIYEINTEQVYSNKKVFSMNVEQSLKAINLTVEYLKKRQIIESDKATK

Radius of gyration: 13.05 Å; Cα contacts (8 Å, |Δi|>4): 111; chains: 1; bounding box: 34×30×28 Å